Protein AF-A0A6N2KP08-F1 (afdb_monomer_lite)

Structure (mmCIF, N/CA/C/O backbone):
data_AF-A0A6N2KP08-F1
#
_entry.id   AF-A0A6N2KP08-F1
#
loop_
_atom_site.group_PDB
_atom_site.id
_atom_site.type_symbol
_atom_site.label_atom_id
_atom_site.label_alt_id
_atom_site.label_comp_id
_atom_site.label_asym_id
_atom_site.label_entity_id
_atom_site.label_seq_id
_atom_site.pdbx_PDB_ins_code
_atom_site.Cartn_x
_atom_site.Cartn_y
_atom_site.Cartn_z
_atom_site.occupancy
_atom_site.B_iso_or_equiv
_atom_site.auth_seq_id
_atom_site.auth_comp_id
_atom_site.auth_asym_id
_atom_site.auth_atom_id
_atom_site.pdbx_PDB_model_num
ATOM 1 N N . MET A 1 1 ? 32.233 -13.112 35.099 1.00 46.72 1 MET A N 1
ATOM 2 C CA . MET A 1 1 ? 32.328 -11.963 34.179 1.00 46.72 1 MET A CA 1
ATOM 3 C C . MET A 1 1 ? 31.925 -12.467 32.809 1.00 46.72 1 MET A C 1
ATOM 5 O O . MET A 1 1 ? 32.570 -13.382 32.319 1.00 46.72 1 MET A O 1
ATOM 9 N N . LEU A 1 2 ? 30.809 -11.981 32.269 1.00 48.94 2 LEU A N 1
ATOM 10 C CA . LEU A 1 2 ? 30.390 -12.250 30.894 1.00 48.94 2 LEU A CA 1
ATOM 11 C C . LEU A 1 2 ? 30.502 -10.913 30.160 1.00 48.94 2 LEU A C 1
ATOM 13 O O . LEU A 1 2 ? 29.773 -9.977 30.475 1.00 48.94 2 LEU A O 1
ATOM 17 N N . GLU A 1 3 ? 31.487 -10.818 29.274 1.00 49.56 3 GLU A N 1
ATOM 18 C CA . GLU A 1 3 ? 31.747 -9.650 28.432 1.00 49.56 3 GLU A CA 1
ATOM 19 C C . GLU A 1 3 ? 30.668 -9.584 27.342 1.00 49.56 3 GLU A C 1
ATOM 21 O O . GLU A 1 3 ? 30.533 -10.499 26.528 1.00 49.56 3 GLU A O 1
ATOM 26 N N . VAL A 1 4 ? 29.874 -8.513 27.340 1.00 57.50 4 VAL A N 1
ATOM 27 C CA . VAL A 1 4 ? 28.897 -8.228 26.284 1.00 57.50 4 VAL A CA 1
ATOM 28 C C . VAL A 1 4 ? 29.640 -7.566 25.127 1.00 57.50 4 VAL A C 1
ATOM 30 O O . VAL A 1 4 ? 30.028 -6.403 25.212 1.00 57.50 4 VAL A O 1
ATOM 33 N N . MET A 1 5 ? 29.826 -8.294 24.026 1.00 44.66 5 MET A N 1
ATOM 34 C CA . MET A 1 5 ? 30.243 -7.699 22.757 1.00 44.66 5 MET A CA 1
ATOM 35 C C . MET A 1 5 ? 29.053 -6.948 22.147 1.00 44.66 5 MET A C 1
ATOM 37 O O . MET A 1 5 ? 28.180 -7.542 21.521 1.00 44.66 5 MET A O 1
ATOM 41 N N . VAL A 1 6 ? 29.009 -5.629 22.345 1.00 59.53 6 VAL A N 1
ATOM 42 C CA . VAL A 1 6 ? 28.201 -4.724 21.517 1.00 59.53 6 VAL A CA 1
ATOM 43 C C . VAL A 1 6 ? 28.956 -4.514 20.210 1.00 59.53 6 VAL A C 1
ATOM 45 O O . VAL A 1 6 ? 30.059 -3.967 20.194 1.00 59.53 6 VAL A O 1
ATOM 48 N N . THR A 1 7 ? 28.391 -4.981 19.100 1.00 57.75 7 THR A N 1
ATOM 49 C CA . THR A 1 7 ? 28.947 -4.757 17.761 1.00 57.75 7 THR A CA 1
ATOM 50 C C . THR A 1 7 ? 27.821 -4.563 16.748 1.00 57.75 7 THR A C 1
ATOM 52 O O . THR A 1 7 ? 26.885 -5.353 16.703 1.00 57.75 7 THR A O 1
ATOM 55 N N . GLY A 1 8 ? 27.955 -3.520 15.921 1.00 45.47 8 GLY A N 1
ATOM 56 C CA . GLY A 1 8 ? 27.092 -3.193 14.777 1.00 45.47 8 GLY A CA 1
ATOM 57 C C . GLY A 1 8 ? 26.192 -1.991 15.078 1.00 45.47 8 GLY A C 1
ATOM 58 O O . GLY A 1 8 ? 25.341 -2.064 15.948 1.00 45.47 8 GLY A O 1
ATOM 59 N N . GLY A 1 9 ? 26.333 -0.813 14.471 1.00 45.28 9 GLY A N 1
ATOM 60 C CA . GLY A 1 9 ? 26.756 -0.517 13.102 1.00 45.28 9 GLY A CA 1
ATOM 61 C C . GLY A 1 9 ? 25.572 0.124 12.373 1.00 45.28 9 GLY A C 1
ATOM 62 O O . GLY A 1 9 ? 24.970 -0.500 11.511 1.00 45.28 9 GLY A O 1
ATOM 63 N N . GLY A 1 10 ? 25.174 1.332 12.785 1.00 44.78 10 GLY A N 1
ATOM 64 C CA . GLY A 1 10 ? 24.054 2.059 12.187 1.00 44.78 10 GLY A CA 1
ATOM 65 C C . GLY A 1 10 ? 24.508 2.875 10.981 1.00 44.78 10 GLY A C 1
ATOM 66 O O . GLY A 1 10 ? 25.196 3.881 11.128 1.00 44.78 10 GLY A O 1
ATOM 67 N N . SER A 1 11 ? 24.127 2.453 9.780 1.00 57.25 11 SER A N 1
ATOM 68 C CA . SER A 1 11 ? 24.214 3.264 8.564 1.00 57.25 11 SER A CA 1
ATOM 69 C C . SER A 1 11 ? 23.099 2.845 7.615 1.00 57.25 11 SER A C 1
ATOM 71 O O . SER A 1 11 ? 23.262 1.910 6.841 1.00 57.25 11 SER A O 1
ATOM 73 N N . TYR A 1 12 ? 21.962 3.537 7.663 1.00 51.03 12 TYR A N 1
ATOM 74 C CA . TYR A 1 12 ? 20.986 3.502 6.575 1.00 51.03 12 TYR A CA 1
ATOM 75 C C . TYR A 1 12 ? 21.119 4.805 5.783 1.00 51.03 12 TYR A C 1
ATOM 77 O O . TYR A 1 12 ? 20.466 5.812 6.024 1.00 51.03 12 TYR A O 1
ATOM 85 N N . SER A 1 13 ? 22.063 4.801 4.848 1.00 58.38 13 SER A N 1
ATOM 86 C CA . SER A 1 13 ? 22.056 5.729 3.720 1.00 58.38 13 SER A CA 1
ATOM 87 C C . SER A 1 13 ? 21.393 4.992 2.565 1.00 58.38 13 SER A C 1
ATOM 89 O O . SER A 1 13 ? 21.927 3.990 2.101 1.00 58.38 13 SER A O 1
ATOM 91 N N . GLY A 1 14 ? 20.215 5.438 2.133 1.00 47.31 14 GLY A N 1
ATOM 92 C CA . GLY A 1 14 ? 19.448 4.710 1.122 1.00 47.31 14 GLY A CA 1
ATOM 93 C C . GLY A 1 14 ? 18.303 5.504 0.508 1.00 47.31 14 GLY A C 1
ATOM 94 O O . GLY A 1 14 ? 17.224 4.960 0.318 1.00 47.31 14 GLY A O 1
ATOM 95 N N . GLY A 1 15 ? 18.517 6.786 0.202 1.00 47.72 15 GLY A N 1
ATOM 96 C CA . GLY A 1 15 ? 17.627 7.533 -0.688 1.00 47.72 15 GLY A CA 1
ATOM 97 C C . GLY A 1 15 ? 17.740 6.975 -2.107 1.00 47.72 15 GLY A C 1
ATOM 98 O O . GLY A 1 15 ? 18.592 7.413 -2.882 1.00 47.72 15 GLY A O 1
ATOM 99 N N . GLY A 1 16 ? 16.926 5.968 -2.420 1.00 42.38 16 GLY A N 1
ATOM 100 C CA . GLY A 1 16 ? 16.825 5.371 -3.746 1.00 42.38 16 GLY A CA 1
ATOM 101 C C . GLY A 1 16 ? 16.256 6.378 -4.738 1.00 42.38 16 GLY A C 1
ATOM 102 O O . GLY A 1 16 ? 15.055 6.611 -4.790 1.00 42.38 16 GLY A O 1
ATOM 103 N N . LYS A 1 17 ? 17.136 6.991 -5.529 1.00 56.16 17 LYS A N 1
ATOM 104 C CA . LYS A 1 17 ? 16.753 7.717 -6.738 1.00 56.16 17 LYS A CA 1
ATOM 105 C C . LYS A 1 17 ? 16.285 6.683 -7.763 1.00 56.16 17 LYS A C 1
ATOM 107 O O . LYS A 1 17 ? 17.065 5.824 -8.164 1.00 56.16 17 LYS A O 1
ATOM 112 N N . PHE A 1 18 ? 15.029 6.761 -8.184 1.00 50.72 18 PHE A N 1
ATOM 113 C CA . PHE A 1 18 ? 14.522 5.958 -9.291 1.00 50.72 18 PHE A CA 1
ATOM 114 C C . PHE A 1 18 ? 15.107 6.498 -10.601 1.00 50.72 18 PHE A C 1
ATOM 116 O O . PHE A 1 18 ? 14.666 7.526 -11.107 1.00 50.72 18 PHE A O 1
ATOM 123 N N . TYR A 1 19 ? 16.122 5.830 -11.147 1.00 57.09 19 TYR A N 1
ATOM 124 C CA . TYR A 1 19 ? 16.542 6.040 -12.533 1.00 57.09 19 TYR A CA 1
ATOM 125 C C . TYR A 1 19 ? 15.833 4.993 -13.396 1.00 57.09 19 TYR A C 1
ATOM 127 O O . TYR A 1 19 ? 16.216 3.825 -13.410 1.00 57.09 19 TYR A O 1
ATOM 135 N N . GLY A 1 20 ? 14.779 5.409 -14.097 1.00 50.53 20 GLY A N 1
ATOM 136 C CA . GLY A 1 20 ? 14.246 4.670 -15.238 1.00 50.53 20 GLY A CA 1
ATOM 137 C C . GLY A 1 20 ? 15.116 4.957 -16.460 1.00 50.53 20 GLY A C 1
ATOM 138 O O . GLY A 1 20 ? 15.243 6.108 -16.869 1.00 50.53 20 GLY A O 1
ATOM 139 N N . GLY A 1 21 ? 15.767 3.930 -17.004 1.00 50.16 21 GLY A N 1
ATOM 140 C CA . GLY A 1 21 ? 16.595 4.030 -18.204 1.00 50.16 21 GLY A CA 1
ATOM 141 C C . GLY A 1 21 ? 15.878 3.547 -19.469 1.00 50.16 21 GLY A C 1
ATOM 142 O O . GLY A 1 21 ? 15.237 2.501 -19.442 1.00 50.16 21 GLY A O 1
ATOM 143 N N . GLY A 1 22 ? 16.102 4.279 -20.572 1.00 47.44 22 GLY A N 1
ATOM 144 C CA . GLY A 1 22 ? 15.924 3.870 -21.980 1.00 47.44 22 GLY A CA 1
ATOM 145 C C . GLY A 1 22 ? 14.561 4.225 -22.595 1.00 47.44 22 GLY A C 1
ATOM 146 O O . GLY A 1 22 ? 13.536 3.860 -22.046 1.00 47.44 22 GLY A O 1
ATOM 147 N N . GLY A 1 23 ? 14.417 4.898 -23.739 1.00 50.56 23 GLY A N 1
ATOM 148 C CA . GLY A 1 23 ? 15.341 5.469 -24.721 1.00 50.56 23 GLY A CA 1
ATOM 149 C C . GLY A 1 23 ? 14.623 5.565 -26.081 1.00 50.56 23 GLY A C 1
ATOM 150 O O . GLY A 1 23 ? 14.036 4.578 -26.501 1.00 50.56 23 GLY A O 1
ATOM 151 N N . SER A 1 24 ? 14.672 6.716 -26.765 1.00 45.28 24 SER A N 1
ATOM 152 C CA . SER A 1 24 ? 14.569 6.855 -28.236 1.00 45.28 24 SER A CA 1
ATOM 153 C C . SER A 1 24 ? 14.692 8.334 -28.612 1.00 45.28 24 SER A C 1
ATOM 155 O O . SER A 1 24 ? 13.869 9.145 -28.194 1.00 45.28 24 SER A O 1
ATOM 157 N N . GLY A 1 25 ? 15.726 8.685 -29.375 1.00 54.78 25 GLY A N 1
ATOM 158 C CA . GLY A 1 25 ? 15.914 10.041 -29.876 1.00 54.78 25 GLY A CA 1
ATOM 159 C C . GLY A 1 25 ? 14.865 10.428 -30.915 1.00 54.78 25 GLY A C 1
ATOM 160 O O . GLY A 1 25 ? 14.602 9.648 -31.823 1.00 54.78 25 GLY A O 1
ATOM 161 N N . PHE A 1 26 ? 14.354 11.652 -30.791 1.00 46.41 26 PHE A N 1
ATOM 162 C CA . PHE A 1 26 ? 13.953 12.547 -31.878 1.00 46.41 26 PHE A CA 1
ATOM 163 C C . PHE A 1 26 ? 14.251 13.983 -31.420 1.00 46.41 26 PHE A C 1
ATOM 165 O O . PHE A 1 26 ? 14.242 14.258 -30.222 1.00 46.41 26 PHE A O 1
ATOM 172 N N . GLY A 1 27 ? 14.652 14.817 -32.377 1.00 47.09 27 GLY A N 1
ATOM 173 C CA . GLY A 1 27 ? 15.388 16.060 -32.176 1.00 47.09 27 GLY A CA 1
ATOM 174 C C . GLY A 1 27 ? 14.634 17.240 -31.566 1.00 47.09 27 GLY A C 1
ATOM 175 O O . GLY A 1 27 ? 13.487 17.157 -31.137 1.00 47.09 27 GLY A O 1
ATOM 176 N N . ASP A 1 28 ? 15.400 18.321 -31.538 1.00 55.28 28 ASP A N 1
ATOM 177 C CA . ASP A 1 28 ? 15.180 19.660 -31.010 1.00 55.28 28 ASP A CA 1
ATOM 178 C C . ASP A 1 28 ? 13.809 20.283 -31.329 1.00 55.28 28 ASP A C 1
ATOM 180 O O . ASP A 1 28 ? 13.361 20.241 -32.467 1.00 55.28 28 ASP A O 1
ATOM 184 N N . ASP A 1 29 ? 13.177 20.900 -30.323 1.00 48.38 29 ASP A N 1
ATOM 185 C CA . ASP A 1 29 ? 12.753 22.312 -30.323 1.00 48.38 29 ASP A CA 1
ATOM 186 C C . ASP A 1 29 ? 12.137 22.666 -28.954 1.00 48.38 29 ASP A C 1
ATOM 188 O O . ASP A 1 29 ? 11.383 21.900 -28.354 1.00 48.38 29 ASP A O 1
ATOM 192 N N . GLY A 1 30 ? 12.537 23.816 -28.411 1.00 55.09 30 GLY A N 1
ATOM 193 C CA . GLY A 1 30 ? 12.315 24.208 -27.021 1.00 55.09 30 GLY A CA 1
ATOM 194 C C . GLY A 1 30 ? 10.850 24.281 -26.577 1.00 55.09 30 GLY A C 1
ATOM 195 O O . GLY A 1 30 ? 9.980 24.799 -27.270 1.00 55.09 30 GLY A O 1
ATOM 196 N N . GLY A 1 31 ? 10.611 23.853 -25.338 1.00 47.16 31 GLY A N 1
ATOM 197 C CA . GLY A 1 31 ? 9.350 24.059 -24.638 1.00 47.16 31 GLY A CA 1
ATOM 198 C C . GLY A 1 31 ? 9.538 23.886 -23.137 1.00 47.16 31 GLY A C 1
ATOM 199 O O . GLY A 1 31 ? 9.687 22.776 -22.639 1.00 47.16 31 GLY A O 1
ATOM 200 N N . SER A 1 32 ? 9.552 24.996 -22.405 1.00 63.22 32 SER A N 1
ATOM 201 C CA . SER A 1 32 ? 9.495 25.033 -20.946 1.00 63.22 32 SER A CA 1
ATOM 202 C C . SER A 1 32 ? 8.169 24.438 -20.458 1.00 63.22 32 SER A C 1
ATOM 204 O O . SER A 1 32 ? 7.141 25.114 -20.488 1.00 63.22 32 SER A O 1
ATOM 206 N N . GLY A 1 33 ? 8.188 23.184 -20.014 1.00 46.69 33 GLY A N 1
ATOM 207 C CA . GLY A 1 33 ? 7.027 22.499 -19.452 1.00 46.69 33 GLY A CA 1
ATOM 208 C C . GLY A 1 33 ? 7.252 22.114 -17.996 1.00 46.69 33 GLY A C 1
ATOM 209 O O . GLY A 1 33 ? 7.554 20.966 -17.697 1.00 46.69 33 GLY A O 1
ATOM 210 N N . PHE A 1 34 ? 7.070 23.050 -17.065 1.00 52.97 34 PHE A N 1
ATOM 211 C CA . PHE A 1 34 ? 6.791 22.693 -15.671 1.00 52.97 34 PHE A CA 1
ATOM 212 C C . PHE A 1 34 ? 5.367 22.115 -15.614 1.00 52.97 34 PHE A C 1
ATOM 214 O O . PHE A 1 34 ? 4.418 22.827 -15.300 1.00 52.97 34 PHE A O 1
ATOM 221 N N . GLY A 1 35 ? 5.188 20.856 -16.025 1.00 54.53 35 GLY A N 1
ATOM 222 C CA . GLY A 1 35 ? 3.851 20.280 -16.179 1.00 54.53 35 GLY A CA 1
ATOM 223 C C . GLY A 1 35 ? 3.812 18.821 -16.627 1.00 54.53 35 GLY A C 1
ATOM 224 O O . GLY A 1 35 ? 3.046 18.497 -17.526 1.00 54.53 35 GLY A O 1
ATOM 225 N N . GLU A 1 36 ? 4.612 17.933 -16.029 1.00 51.34 36 GLU A N 1
ATOM 226 C CA . GLU A 1 36 ? 4.600 16.493 -16.369 1.00 51.34 36 GLU A CA 1
ATOM 227 C C . GLU A 1 36 ? 4.497 15.549 -15.161 1.00 51.34 36 GLU A C 1
ATOM 229 O O . GLU A 1 36 ? 4.589 14.331 -15.311 1.00 51.34 36 GLU A O 1
ATOM 234 N N . SER A 1 37 ? 4.241 16.069 -13.958 1.00 59.59 37 SER A N 1
ATOM 235 C CA . SER A 1 37 ? 4.166 15.230 -12.756 1.00 59.59 37 SER A CA 1
ATOM 236 C C . SER A 1 37 ? 3.025 14.205 -12.841 1.00 59.59 37 SER A C 1
ATOM 238 O O . SER A 1 37 ? 3.236 13.034 -12.551 1.00 59.59 37 SER A O 1
ATOM 240 N N . ASN A 1 38 ? 1.841 14.589 -13.335 1.00 57.44 38 ASN A N 1
ATOM 241 C CA . ASN A 1 38 ? 0.683 13.681 -13.376 1.00 57.44 38 ASN A CA 1
ATOM 242 C C . ASN A 1 38 ? 0.810 12.550 -14.409 1.00 57.44 38 ASN A C 1
ATOM 244 O O . ASN A 1 38 ? 0.363 11.436 -14.144 1.00 57.44 38 ASN A O 1
ATOM 248 N N . LYS A 1 39 ? 1.456 12.796 -15.557 1.00 61.12 39 LYS A N 1
ATOM 249 C CA . LY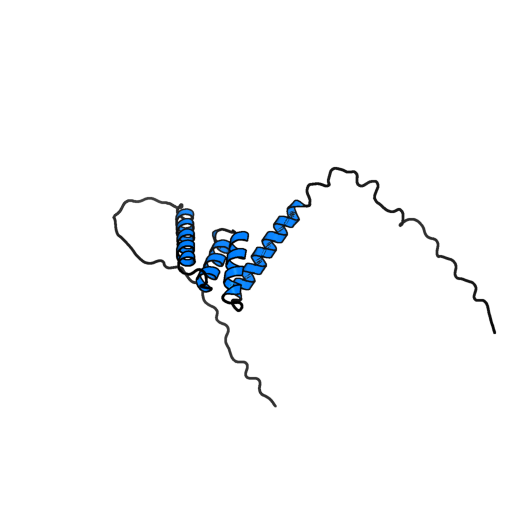S A 1 39 ? 1.597 11.789 -16.623 1.00 61.12 39 LYS A CA 1
ATOM 250 C C . LYS A 1 39 ? 2.547 10.659 -16.212 1.00 61.12 39 LYS A C 1
ATOM 252 O O . LYS A 1 39 ? 2.294 9.495 -16.516 1.00 61.12 39 LYS A O 1
ATOM 257 N N . GLY A 1 40 ? 3.607 10.993 -15.472 1.00 69.06 40 GLY A N 1
ATOM 258 C CA . GLY A 1 40 ? 4.506 10.002 -14.877 1.00 69.06 40 GLY A CA 1
ATOM 259 C C . GLY A 1 40 ? 3.832 9.172 -13.779 1.00 69.06 40 GLY A C 1
ATOM 260 O O . GLY A 1 40 ? 4.020 7.956 -13.728 1.00 69.06 40 GLY A O 1
ATOM 261 N N . ILE A 1 41 ? 3.000 9.801 -12.941 1.00 70.25 41 ILE A N 1
ATOM 262 C CA . ILE A 1 41 ? 2.262 9.132 -11.855 1.00 70.25 41 ILE A CA 1
ATOM 263 C C . ILE A 1 41 ? 1.265 8.114 -12.419 1.00 70.25 41 ILE A C 1
ATOM 265 O O . ILE A 1 41 ? 1.263 6.959 -11.999 1.00 70.25 41 ILE A O 1
ATOM 269 N N . GLU A 1 42 ? 0.457 8.501 -13.406 1.00 73.38 42 GLU A N 1
ATOM 270 C CA . GLU A 1 42 ? -0.523 7.601 -14.024 1.00 73.38 42 GLU A CA 1
ATOM 271 C C . GLU A 1 42 ? 0.156 6.438 -14.764 1.00 73.38 42 GLU A C 1
ATOM 273 O O . GLU A 1 42 ? -0.243 5.282 -14.621 1.00 73.38 42 GLU A O 1
ATOM 278 N N . SER A 1 43 ? 1.267 6.711 -15.457 1.00 80.69 43 SER A N 1
ATOM 279 C CA . SER A 1 43 ? 2.087 5.663 -16.074 1.00 80.69 43 SER A CA 1
ATOM 280 C C . SER A 1 43 ? 2.675 4.684 -15.049 1.00 80.69 43 SER A C 1
ATOM 282 O O . SER A 1 43 ? 2.862 3.508 -15.363 1.00 80.69 43 SER A O 1
ATOM 284 N N . THR A 1 44 ? 2.978 5.151 -13.836 1.00 87.12 44 THR A N 1
ATOM 285 C CA . THR A 1 44 ? 3.542 4.325 -12.758 1.00 87.12 44 THR A CA 1
ATOM 286 C C . THR A 1 44 ? 2.476 3.431 -12.124 1.00 87.12 44 THR A C 1
ATOM 288 O O . THR A 1 44 ? 2.731 2.261 -11.851 1.00 87.12 44 THR A O 1
ATOM 291 N N . ASP A 1 45 ? 1.257 3.939 -11.956 1.00 88.31 45 ASP A N 1
ATOM 292 C CA . ASP A 1 45 ? 0.126 3.161 -11.447 1.00 88.31 45 ASP A CA 1
ATOM 293 C C . ASP A 1 45 ? -0.233 1.985 -12.362 1.00 88.31 45 ASP A C 1
ATOM 295 O O . ASP A 1 45 ? -0.331 0.844 -11.909 1.00 88.31 45 ASP A O 1
ATOM 299 N N . VAL A 1 46 ? -0.330 2.248 -13.669 1.00 90.62 46 VAL A N 1
ATOM 300 C CA . VAL A 1 46 ? -0.600 1.217 -14.682 1.00 90.62 46 VAL A CA 1
ATOM 301 C C . VAL A 1 46 ? 0.523 0.175 -14.725 1.00 90.62 46 VAL A C 1
ATOM 303 O O . VAL A 1 46 ? 0.268 -1.011 -14.940 1.00 90.62 46 VAL A O 1
ATOM 306 N N . TYR A 1 47 ? 1.775 0.592 -14.513 1.00 91.94 47 TYR A N 1
ATOM 307 C CA . TYR A 1 47 ? 2.911 -0.327 -14.425 1.00 91.94 47 TYR A CA 1
ATOM 308 C C . TYR A 1 47 ? 2.773 -1.292 -13.240 1.00 91.94 47 TYR A C 1
ATOM 310 O O . TYR A 1 47 ? 2.905 -2.505 -13.424 1.00 91.94 47 TYR A O 1
ATOM 318 N N . TYR A 1 48 ? 2.466 -0.778 -12.045 1.00 92.25 48 TYR A N 1
ATOM 319 C CA . TYR A 1 48 ? 2.284 -1.619 -10.863 1.00 92.25 48 TYR A CA 1
ATOM 320 C C . TYR A 1 48 ? 1.103 -2.577 -11.017 1.00 92.25 48 TYR A C 1
ATOM 322 O O . TYR A 1 48 ? 1.252 -3.760 -10.717 1.00 92.25 48 TYR A O 1
ATOM 330 N N . GLN A 1 49 ? -0.025 -2.113 -11.557 1.00 92.88 49 GLN A N 1
ATOM 331 C CA . GLN A 1 49 ? -1.196 -2.962 -11.799 1.00 92.88 49 GLN A CA 1
ATOM 332 C C . GLN A 1 49 ? -0.865 -4.147 -12.710 1.00 92.88 49 GLN A C 1
ATOM 334 O O . GLN A 1 49 ? -1.103 -5.288 -12.325 1.00 92.88 49 GLN A O 1
ATOM 339 N N . LYS A 1 50 ? -0.209 -3.914 -13.855 1.00 92.88 50 LYS A N 1
ATOM 340 C CA . LYS A 1 50 ? 0.204 -4.994 -14.772 1.00 92.88 50 LYS A CA 1
ATOM 341 C C . LYS A 1 50 ? 1.149 -6.002 -14.117 1.00 92.88 50 LYS A C 1
ATOM 343 O O . LYS A 1 50 ? 1.049 -7.203 -14.355 1.00 92.88 50 LYS A O 1
ATOM 348 N N . MET A 1 51 ? 2.085 -5.522 -13.298 1.00 92.56 51 MET A N 1
ATOM 349 C CA . MET A 1 51 ? 3.025 -6.394 -12.590 1.00 92.56 51 MET A CA 1
ATOM 350 C C . MET A 1 51 ? 2.330 -7.237 -11.515 1.00 92.56 51 MET A C 1
ATOM 352 O O . MET A 1 51 ? 2.669 -8.408 -11.344 1.00 92.56 51 MET A O 1
ATOM 356 N N . ILE A 1 52 ? 1.346 -6.664 -10.820 1.00 93.44 52 ILE A N 1
ATOM 357 C CA . ILE A 1 52 ? 0.534 -7.364 -9.819 1.00 93.44 52 ILE A CA 1
ATOM 358 C C . ILE A 1 52 ? -0.400 -8.377 -10.491 1.00 93.44 52 ILE A C 1
ATOM 360 O O . ILE A 1 52 ? -0.531 -9.486 -9.989 1.00 93.44 52 ILE A O 1
ATOM 364 N N . GLU A 1 53 ? -0.992 -8.060 -11.643 1.00 91.88 53 GLU A N 1
ATOM 365 C CA . GLU A 1 53 ? -1.782 -9.019 -12.431 1.00 91.88 53 GLU A CA 1
ATOM 366 C C . GLU A 1 53 ? -0.949 -10.234 -12.854 1.00 91.88 53 GLU A C 1
ATOM 368 O O . GLU A 1 53 ? -1.417 -11.370 -12.776 1.00 91.88 53 GLU A O 1
ATOM 373 N N . ALA A 1 54 ? 0.303 -10.009 -13.259 1.00 92.31 54 ALA A N 1
ATOM 374 C CA . ALA A 1 54 ? 1.220 -11.086 -13.613 1.00 92.31 54 ALA A CA 1
ATOM 375 C C . 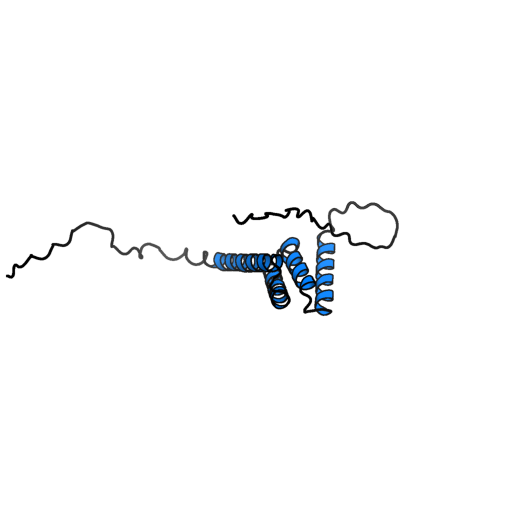ALA A 1 54 ? 1.678 -11.904 -12.392 1.00 92.31 54 ALA A C 1
ATOM 377 O O . ALA A 1 54 ? 1.902 -13.106 -12.516 1.00 92.31 54 ALA A O 1
ATOM 378 N N . ASN A 1 55 ? 1.839 -11.269 -11.225 1.00 90.31 55 ASN A N 1
ATOM 379 C CA . ASN A 1 55 ? 2.340 -11.897 -10.001 1.00 90.31 55 ASN A CA 1
ATOM 380 C C . ASN A 1 55 ? 1.593 -11.389 -8.751 1.00 90.31 55 ASN A C 1
ATOM 382 O O . ASN A 1 55 ? 2.149 -10.601 -7.976 1.00 90.31 55 ASN A O 1
ATOM 386 N N . PRO A 1 56 ? 0.367 -11.878 -8.493 1.00 89.44 56 PRO A N 1
ATOM 387 C CA . PRO A 1 56 ? -0.512 -11.304 -7.470 1.00 89.44 56 PRO A CA 1
ATOM 388 C C . PRO A 1 56 ? -0.040 -11.543 -6.033 1.00 89.44 56 PRO A C 1
ATOM 390 O O . PRO A 1 56 ? -0.472 -10.843 -5.124 1.00 89.44 56 PRO A O 1
ATOM 393 N N . GLY A 1 57 ? 0.839 -12.524 -5.817 1.00 88.94 57 GLY A N 1
ATOM 394 C CA . GLY A 1 57 ? 1.364 -12.888 -4.499 1.00 88.94 57 GLY A CA 1
ATOM 395 C C . GLY A 1 57 ? 2.778 -12.386 -4.214 1.00 88.94 57 GLY A C 1
ATOM 396 O O . GLY A 1 57 ? 3.381 -12.839 -3.248 1.00 88.94 57 GLY A O 1
ATOM 397 N N . ASN A 1 58 ? 3.356 -11.523 -5.058 1.00 91.31 58 ASN A N 1
ATOM 398 C CA . ASN A 1 58 ? 4.719 -11.045 -4.836 1.00 91.31 58 ASN A CA 1
ATOM 399 C C . ASN A 1 58 ? 4.731 -9.937 -3.761 1.00 91.31 58 ASN A C 1
ATOM 401 O O . ASN A 1 58 ? 4.286 -8.822 -4.052 1.00 91.31 58 ASN A O 1
ATOM 405 N N . PRO A 1 59 ? 5.281 -10.191 -2.555 1.00 89.81 59 PRO A N 1
ATOM 406 C CA . PRO A 1 59 ? 5.240 -9.230 -1.455 1.00 89.81 59 PRO A CA 1
ATOM 407 C C . PRO A 1 59 ? 5.960 -7.922 -1.791 1.00 89.81 59 PRO A C 1
ATOM 409 O O . PRO A 1 59 ? 5.502 -6.873 -1.360 1.00 89.81 59 PRO A O 1
ATOM 412 N N . LEU A 1 60 ? 7.028 -7.960 -2.599 1.00 91.44 60 LEU A N 1
ATOM 413 C CA . LEU A 1 60 ? 7.793 -6.768 -2.987 1.00 91.44 60 LEU A CA 1
ATOM 414 C C . LEU A 1 60 ? 7.009 -5.851 -3.930 1.00 91.44 60 LEU A C 1
ATOM 416 O O . LEU A 1 60 ? 7.127 -4.631 -3.852 1.00 91.44 60 LEU A O 1
ATOM 420 N N . LEU A 1 61 ? 6.228 -6.421 -4.853 1.00 93.06 61 LEU A N 1
ATOM 421 C CA . LEU A 1 61 ? 5.396 -5.624 -5.758 1.00 93.06 61 LEU A CA 1
ATOM 422 C C . LEU A 1 61 ? 4.251 -4.960 -4.993 1.00 93.06 61 LEU A C 1
ATOM 424 O O . LEU A 1 61 ? 4.004 -3.770 -5.172 1.00 93.06 61 LEU A O 1
ATOM 428 N N . LEU A 1 62 ? 3.601 -5.723 -4.113 1.00 93.88 62 LEU A N 1
ATOM 429 C CA . LEU A 1 62 ? 2.507 -5.243 -3.275 1.00 93.88 62 LEU A CA 1
ATOM 430 C C . LEU A 1 62 ? 2.982 -4.141 -2.313 1.00 93.88 62 LEU A C 1
ATOM 432 O O . LEU A 1 62 ? 2.349 -3.090 -2.232 1.00 93.88 62 LEU A O 1
ATOM 436 N N . SER A 1 63 ? 4.128 -4.331 -1.647 1.00 92.75 63 SER A N 1
ATOM 437 C CA . SER A 1 63 ? 4.678 -3.351 -0.704 1.00 92.75 63 SER A CA 1
ATOM 438 C C . SER A 1 63 ? 5.151 -2.067 -1.383 1.00 92.75 63 SER A C 1
ATOM 440 O O . SER A 1 63 ? 4.879 -0.970 -0.892 1.00 92.75 63 SER A O 1
ATOM 442 N N . ASN A 1 64 ? 5.799 -2.168 -2.546 1.00 92.81 64 ASN A N 1
ATOM 443 C CA . ASN A 1 64 ? 6.202 -0.991 -3.318 1.00 92.81 64 ASN A CA 1
ATOM 444 C C . ASN A 1 64 ? 5.002 -0.221 -3.875 1.00 92.81 64 ASN A C 1
ATOM 446 O O . ASN A 1 64 ? 5.022 1.011 -3.888 1.00 92.81 64 ASN A O 1
ATOM 450 N N . TYR A 1 65 ? 3.946 -0.919 -4.298 1.00 94.50 65 TYR A N 1
ATOM 451 C CA . TYR A 1 65 ? 2.738 -0.247 -4.760 1.00 94.50 65 TYR A CA 1
ATOM 452 C C . TYR A 1 65 ? 2.007 0.454 -3.611 1.00 94.50 65 TYR A C 1
ATOM 454 O O . TYR A 1 65 ? 1.635 1.614 -3.759 1.00 94.50 65 TYR A O 1
ATOM 462 N N . ALA A 1 66 ? 1.895 -0.176 -2.438 1.00 93.12 66 ALA A N 1
ATOM 463 C CA . ALA A 1 66 ? 1.331 0.465 -1.249 1.00 93.12 66 ALA A CA 1
ATOM 464 C C . ALA A 1 66 ? 2.105 1.736 -0.842 1.00 93.12 66 ALA A C 1
ATOM 466 O O . ALA A 1 66 ? 1.500 2.770 -0.556 1.00 93.12 66 ALA A O 1
ATOM 467 N N . LYS A 1 67 ? 3.446 1.699 -0.899 1.00 92.56 67 LYS A N 1
ATOM 468 C CA . LYS A 1 67 ? 4.308 2.880 -0.698 1.00 92.56 67 LYS A CA 1
ATOM 469 C C . LYS A 1 67 ? 3.996 3.991 -1.701 1.00 92.56 67 LYS A C 1
ATOM 471 O O . LYS A 1 67 ? 3.785 5.132 -1.301 1.00 92.56 67 LYS A O 1
ATOM 476 N N . PHE A 1 68 ? 3.917 3.655 -2.988 1.00 92.69 68 PHE A N 1
ATOM 477 C CA . PHE A 1 68 ? 3.572 4.609 -4.043 1.00 92.69 68 PHE A CA 1
ATOM 478 C C . PHE A 1 68 ? 2.187 5.237 -3.826 1.00 92.69 68 PHE A C 1
ATOM 480 O O . PHE A 1 68 ? 2.035 6.451 -3.943 1.00 92.69 68 PHE A O 1
ATOM 487 N N . LEU A 1 69 ? 1.186 4.435 -3.466 1.00 92.56 69 LEU A N 1
ATOM 488 C CA . LEU A 1 69 ? -0.172 4.913 -3.210 1.00 92.56 69 LEU A CA 1
ATOM 489 C C . LEU A 1 69 ? -0.220 5.900 -2.043 1.00 92.56 69 LEU A C 1
ATOM 491 O O . LEU A 1 69 ? -0.806 6.971 -2.183 1.00 92.56 69 LEU A O 1
ATOM 495 N N . LYS A 1 70 ? 0.471 5.592 -0.941 1.00 90.19 70 LYS A N 1
ATOM 496 C CA . LYS A 1 70 ? 0.585 6.479 0.221 1.00 90.19 70 LYS A CA 1
ATOM 497 C C . LYS A 1 70 ? 1.336 7.774 -0.109 1.00 90.19 70 LYS A C 1
ATOM 499 O O . LYS A 1 70 ? 0.864 8.855 0.219 1.00 90.19 70 LYS A O 1
ATOM 504 N N . GLU A 1 71 ? 2.523 7.682 -0.705 1.00 88.56 71 GLU A N 1
ATOM 505 C CA . GLU A 1 71 ? 3.430 8.834 -0.836 1.00 88.56 71 GLU A CA 1
ATOM 506 C C . GLU A 1 71 ? 3.118 9.724 -2.036 1.00 88.56 71 GLU A C 1
ATOM 508 O O . GLU A 1 71 ? 3.338 10.932 -1.980 1.00 88.56 71 GLU A O 1
ATOM 513 N N . VAL A 1 72 ? 2.623 9.135 -3.125 1.00 89.25 72 VAL A N 1
ATOM 514 C CA . VAL A 1 72 ? 2.421 9.843 -4.393 1.00 89.25 72 VAL A CA 1
ATOM 515 C C . VAL A 1 72 ? 0.953 10.161 -4.630 1.00 89.25 72 VAL A C 1
ATOM 517 O O . VAL A 1 72 ? 0.641 11.254 -5.098 1.00 89.25 72 VAL A O 1
ATOM 520 N N . ARG A 1 73 ? 0.045 9.225 -4.322 1.00 86.44 73 ARG A N 1
ATOM 521 C CA . ARG A 1 73 ? -1.398 9.423 -4.545 1.00 86.44 73 ARG A CA 1
ATOM 522 C C . ARG A 1 73 ? -2.159 9.871 -3.299 1.00 86.44 73 ARG A C 1
ATOM 524 O O . ARG A 1 73 ? -3.290 10.314 -3.453 1.00 86.44 73 ARG A O 1
ATOM 531 N N . ALA A 1 74 ? -1.555 9.758 -2.111 1.00 88.88 74 ALA A N 1
ATOM 532 C CA . ALA A 1 74 ? -2.226 9.924 -0.819 1.00 88.88 74 ALA A CA 1
ATOM 533 C C . ALA A 1 74 ? -3.516 9.080 -0.693 1.00 88.88 74 ALA A C 1
ATOM 535 O O . ALA A 1 74 ? -4.456 9.458 -0.002 1.00 88.88 74 ALA A O 1
ATOM 536 N N . ASP A 1 75 ? -3.557 7.930 -1.373 1.00 91.81 75 ASP A N 1
ATOM 537 C CA . ASP A 1 75 ? -4.688 7.001 -1.362 1.00 91.81 75 ASP A CA 1
ATOM 538 C C . ASP A 1 75 ? -4.451 5.952 -0.270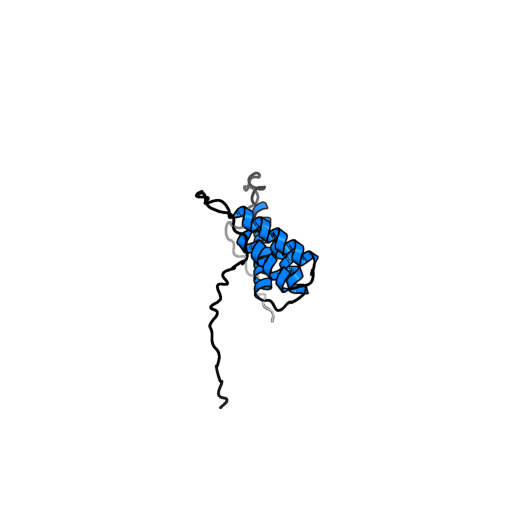 1.00 91.81 75 ASP A C 1
ATOM 540 O O . ASP A 1 75 ? -3.865 4.890 -0.506 1.00 91.81 75 ASP A O 1
ATOM 544 N N . PHE A 1 76 ? -4.839 6.305 0.957 1.00 90.25 76 PHE A N 1
ATOM 545 C CA . PHE A 1 76 ? -4.631 5.466 2.137 1.00 90.25 76 PHE A CA 1
ATOM 546 C C . PHE A 1 76 ? -5.491 4.201 2.111 1.00 90.25 76 PHE A C 1
ATOM 548 O O . PHE A 1 76 ? -5.001 3.142 2.491 1.00 90.25 76 PHE A O 1
ATOM 555 N N . VAL A 1 77 ? -6.710 4.277 1.573 1.00 92.75 77 VAL A N 1
ATOM 556 C CA . VAL A 1 77 ? -7.629 3.132 1.467 1.00 92.75 77 VAL A CA 1
ATOM 557 C C . VAL A 1 77 ? -7.024 2.050 0.578 1.00 92.75 77 VAL A C 1
ATOM 559 O O . VAL A 1 77 ? -6.912 0.885 0.964 1.00 92.75 77 VAL A O 1
ATOM 562 N N . LYS A 1 78 ? -6.552 2.431 -0.614 1.00 92.12 78 LYS A N 1
ATOM 563 C CA . LYS A 1 78 ? -5.917 1.468 -1.513 1.00 92.12 78 LYS A CA 1
ATOM 564 C C . LYS A 1 78 ? -4.569 0.999 -0.958 1.00 92.12 78 LYS A C 1
ATOM 566 O O . LYS A 1 78 ? -4.227 -0.174 -1.096 1.00 92.12 78 LYS A O 1
ATOM 571 N N . ALA A 1 79 ? -3.799 1.879 -0.312 1.00 92.56 79 ALA A N 1
ATOM 572 C CA . ALA A 1 79 ? -2.543 1.488 0.328 1.00 92.56 79 ALA A CA 1
ATOM 573 C C . ALA A 1 79 ? -2.752 0.423 1.420 1.00 92.56 79 ALA A C 1
ATOM 575 O O . ALA A 1 79 ? -1.982 -0.536 1.465 1.00 92.56 79 ALA A O 1
ATOM 576 N N . GLU A 1 80 ? -3.795 0.543 2.247 1.00 93.25 80 GLU A N 1
ATOM 577 C CA . GLU A 1 80 ? -4.151 -0.454 3.262 1.00 93.25 80 GLU A CA 1
ATOM 578 C C . GLU A 1 80 ? -4.429 -1.825 2.632 1.00 93.25 80 GLU A C 1
ATOM 580 O O . GLU A 1 80 ? -3.864 -2.830 3.070 1.00 93.25 80 GLU A O 1
ATOM 585 N N . GLU A 1 81 ? -5.219 -1.870 1.556 1.00 94.38 81 GLU A N 1
ATOM 586 C CA . GLU A 1 81 ? -5.546 -3.111 0.849 1.00 94.38 81 GLU A CA 1
ATOM 587 C C . GLU A 1 81 ? -4.281 -3.841 0.363 1.00 94.38 81 GLU A C 1
ATOM 589 O O . GLU A 1 81 ? -4.096 -5.042 0.601 1.00 94.38 81 GLU A O 1
ATOM 594 N N . TYR A 1 82 ? -3.376 -3.115 -0.302 1.00 94.62 82 TYR A N 1
ATOM 595 C CA . TYR A 1 82 ? -2.130 -3.693 -0.809 1.00 94.62 82 TYR A CA 1
ATOM 596 C C . TYR A 1 82 ? -1.145 -4.038 0.310 1.00 94.62 82 TYR A C 1
ATOM 598 O O . TYR A 1 82 ? -0.446 -5.049 0.200 1.00 94.62 82 TYR A O 1
ATOM 606 N N . CYS A 1 83 ? -1.136 -3.281 1.409 1.00 92.62 83 CYS A N 1
ATOM 607 C CA . CYS A 1 83 ? -0.397 -3.651 2.610 1.00 92.62 83 CYS A CA 1
ATOM 608 C C . CYS A 1 83 ? -0.918 -4.954 3.220 1.00 92.62 83 CYS A C 1
ATOM 610 O O . CYS A 1 83 ? -0.116 -5.833 3.522 1.00 92.62 83 CYS A O 1
ATOM 612 N N . GLY A 1 84 ? -2.236 -5.132 3.342 1.00 93.62 84 GLY A N 1
ATOM 613 C CA . GLY A 1 84 ? -2.833 -6.368 3.853 1.00 93.62 84 GLY A CA 1
ATOM 614 C C . GLY A 1 84 ? -2.417 -7.585 3.024 1.00 93.62 84 GLY A C 1
ATOM 615 O O . GLY A 1 84 ? -1.969 -8.597 3.566 1.00 93.62 84 GLY A O 1
ATOM 616 N N . ARG A 1 85 ? -2.454 -7.463 1.692 1.00 94.38 85 ARG A N 1
ATOM 617 C CA . ARG A 1 85 ? -1.965 -8.512 0.779 1.00 94.38 85 ARG A CA 1
ATOM 618 C C . ARG A 1 85 ? -0.465 -8.780 0.952 1.00 94.38 85 ARG A C 1
ATOM 620 O O . ARG A 1 85 ? -0.051 -9.938 0.959 1.00 94.38 85 ARG A O 1
ATOM 627 N N . ALA A 1 86 ? 0.349 -7.734 1.104 1.00 93.25 86 ALA A N 1
ATOM 628 C CA . ALA A 1 86 ? 1.788 -7.867 1.323 1.00 93.25 86 ALA A CA 1
ATOM 629 C C . ALA A 1 86 ? 2.114 -8.537 2.670 1.00 93.25 86 ALA A C 1
ATOM 631 O O . ALA A 1 86 ? 2.982 -9.404 2.699 1.00 93.25 86 ALA A O 1
ATOM 632 N N . ILE A 1 87 ? 1.390 -8.213 3.748 1.00 94.06 87 ILE A N 1
ATOM 633 C CA . ILE A 1 87 ? 1.542 -8.827 5.081 1.00 94.06 87 ILE A CA 1
ATOM 634 C C . ILE A 1 87 ? 1.205 -10.319 5.032 1.00 94.06 87 ILE A C 1
ATOM 636 O O . ILE A 1 87 ? 1.928 -11.131 5.607 1.00 94.06 87 ILE A O 1
ATOM 640 N N . LEU A 1 88 ? 0.143 -10.698 4.310 1.00 93.75 88 LEU A N 1
ATOM 641 C CA . LEU A 1 88 ? -0.220 -12.106 4.118 1.00 93.75 88 LEU A CA 1
ATOM 642 C C . LEU A 1 88 ? 0.877 -12.897 3.391 1.00 93.75 88 LEU A C 1
ATOM 644 O O . LEU A 1 88 ? 1.081 -14.074 3.685 1.00 93.75 88 LEU A O 1
ATOM 648 N N . ALA A 1 89 ? 1.586 -12.261 2.457 1.00 90.75 89 ALA A N 1
ATOM 649 C CA . ALA A 1 89 ? 2.692 -12.877 1.729 1.00 90.75 89 ALA A CA 1
ATOM 650 C C . ALA A 1 89 ? 4.021 -12.846 2.511 1.00 90.75 89 ALA A C 1
ATOM 652 O O . ALA A 1 89 ? 4.812 -13.785 2.421 1.00 90.75 89 ALA A O 1
ATOM 653 N N . ASN A 1 90 ? 4.281 -11.780 3.271 1.00 90.12 90 ASN A N 1
ATOM 654 C CA . ASN A 1 90 ? 5.462 -11.614 4.109 1.00 90.12 90 ASN A CA 1
ATOM 655 C C . ASN A 1 90 ? 5.155 -10.745 5.349 1.00 90.12 90 ASN A C 1
ATOM 657 O O . ASN A 1 90 ? 5.208 -9.516 5.272 1.00 90.12 90 ASN A O 1
ATOM 661 N N . PRO A 1 91 ? 4.917 -11.356 6.520 1.00 88.62 91 PRO A N 1
ATOM 662 C CA . PRO A 1 91 ? 4.515 -10.625 7.721 1.00 88.62 91 PRO A CA 1
ATOM 663 C C . PRO A 1 91 ? 5.664 -9.884 8.424 1.00 88.62 91 PRO A C 1
ATOM 665 O O . PRO A 1 91 ? 5.409 -9.112 9.341 1.00 88.62 91 PRO A O 1
ATOM 668 N N . ASN A 1 92 ? 6.923 -10.112 8.034 1.00 89.81 92 ASN A N 1
ATOM 669 C CA . ASN A 1 92 ? 8.094 -9.500 8.681 1.00 89.81 92 ASN A CA 1
ATOM 670 C C . ASN A 1 92 ? 8.533 -8.173 8.039 1.00 89.81 92 ASN A C 1
ATOM 672 O O . ASN A 1 92 ? 9.562 -7.617 8.426 1.00 89.81 92 ASN A O 1
ATOM 676 N N . ASP A 1 93 ? 7.798 -7.669 7.048 1.00 89.69 93 ASP A N 1
ATOM 677 C CA . ASP A 1 93 ? 8.113 -6.391 6.415 1.00 89.69 93 ASP A CA 1
ATOM 678 C C . ASP A 1 93 ? 7.629 -5.222 7.293 1.00 89.69 93 ASP A C 1
ATOM 680 O O . ASP A 1 93 ? 6.455 -4.842 7.293 1.00 89.69 93 ASP A O 1
ATOM 684 N N . ALA A 1 94 ? 8.555 -4.666 8.078 1.00 89.50 94 ALA A N 1
ATOM 685 C CA . ALA A 1 94 ? 8.280 -3.575 9.010 1.00 89.50 94 ALA A CA 1
ATOM 686 C C . ALA A 1 94 ? 7.771 -2.302 8.313 1.00 89.50 94 ALA A C 1
ATOM 688 O O . ALA A 1 94 ? 6.957 -1.578 8.891 1.00 89.50 94 ALA A O 1
ATOM 689 N N . ASP A 1 95 ? 8.205 -2.041 7.075 1.00 89.94 95 ASP A N 1
ATOM 690 C CA . ASP A 1 95 ? 7.740 -0.873 6.329 1.00 89.94 95 ASP A CA 1
ATOM 691 C C . ASP A 1 95 ? 6.257 -1.020 5.983 1.00 89.94 95 ASP A C 1
ATOM 693 O O . ASP A 1 95 ? 5.480 -0.082 6.149 1.00 89.94 95 ASP A O 1
ATOM 697 N N . VAL A 1 96 ? 5.853 -2.210 5.533 1.00 92.50 96 VAL A N 1
ATOM 698 C CA . VAL A 1 96 ? 4.456 -2.508 5.188 1.00 92.50 96 VAL A CA 1
ATOM 699 C C . VAL A 1 96 ? 3.561 -2.424 6.416 1.00 92.50 96 VAL A C 1
ATOM 701 O O . VAL A 1 96 ? 2.494 -1.820 6.348 1.00 92.50 96 VAL A O 1
ATOM 704 N N . LEU A 1 97 ? 4.004 -2.974 7.550 1.00 93.25 97 LEU A N 1
ATOM 705 C CA . LEU A 1 97 ? 3.269 -2.883 8.813 1.00 93.25 97 LEU A CA 1
ATOM 706 C C . LEU A 1 97 ? 3.071 -1.426 9.249 1.00 93.25 97 LEU A C 1
ATOM 708 O O . LEU A 1 97 ? 1.976 -1.046 9.657 1.00 93.25 97 LEU A O 1
ATOM 712 N N . SER A 1 98 ? 4.110 -0.598 9.120 1.00 93.00 98 SER A N 1
ATOM 713 C CA . SER A 1 98 ? 4.034 0.833 9.430 1.00 93.00 98 SER A CA 1
ATOM 714 C C . SER A 1 98 ? 3.026 1.560 8.534 1.00 93.00 98 SER A C 1
ATOM 716 O O . SER A 1 98 ? 2.188 2.319 9.023 1.00 93.00 98 SER A O 1
ATOM 718 N N . ILE A 1 99 ? 3.054 1.289 7.224 1.00 92.94 99 ILE A N 1
ATOM 719 C CA . ILE A 1 99 ? 2.119 1.891 6.262 1.00 92.94 99 ILE A CA 1
ATOM 720 C C . ILE A 1 99 ? 0.689 1.429 6.527 1.00 92.94 99 ILE A C 1
ATOM 722 O O . ILE A 1 99 ? -0.213 2.256 6.475 1.00 92.94 99 ILE A O 1
ATOM 726 N N . TYR A 1 100 ? 0.488 0.147 6.840 1.00 93.44 100 TYR A N 1
ATOM 727 C CA . TYR A 1 100 ? -0.821 -0.397 7.196 1.00 93.44 100 TYR A CA 1
ATOM 728 C C . TYR A 1 100 ? -1.415 0.347 8.394 1.00 93.44 100 TYR A C 1
ATOM 730 O O . TYR A 1 100 ? -2.487 0.925 8.283 1.00 93.44 100 TYR A O 1
ATOM 738 N N . VAL A 1 101 ? -0.674 0.436 9.505 1.00 94.50 101 VAL A N 1
ATOM 739 C CA . VAL A 1 101 ? -1.137 1.138 10.714 1.00 94.50 101 VAL A CA 1
ATOM 740 C C . VAL A 1 101 ? -1.415 2.618 10.436 1.00 94.50 101 VAL A C 1
ATOM 742 O O . VAL A 1 101 ? -2.428 3.142 10.894 1.00 94.50 101 VAL A O 1
ATOM 745 N N . MET A 1 102 ? -0.549 3.297 9.674 1.00 91.94 102 MET A N 1
ATOM 746 C CA . MET A 1 102 ? -0.788 4.688 9.271 1.00 91.94 102 MET A CA 1
ATOM 747 C C . MET A 1 102 ? -2.060 4.843 8.435 1.00 91.94 102 MET A C 1
ATOM 749 O O . MET A 1 102 ? -2.805 5.792 8.658 1.00 91.94 102 MET A O 1
ATOM 753 N N . ALA A 1 103 ? -2.286 3.952 7.469 1.00 90.69 103 ALA A N 1
ATOM 754 C CA . ALA A 1 103 ? -3.437 4.009 6.580 1.00 90.69 103 ALA A CA 1
ATOM 755 C C . ALA A 1 103 ? -4.744 3.746 7.337 1.00 90.69 103 ALA A C 1
ATOM 757 O O . ALA A 1 103 ? -5.659 4.561 7.242 1.00 90.69 103 ALA A O 1
ATOM 758 N N . SER A 1 104 ? -4.794 2.699 8.168 1.00 91.62 104 SER A N 1
ATOM 759 C CA . SER A 1 104 ? -5.965 2.406 9.001 1.00 91.62 104 SER A CA 1
ATOM 760 C C . SER A 1 104 ? -6.260 3.544 9.987 1.00 91.62 104 SER A C 1
ATOM 762 O O . SER A 1 104 ? -7.416 3.896 10.199 1.00 91.62 104 SER A O 1
ATOM 764 N N . TYR A 1 105 ? -5.226 4.154 10.584 1.00 90.25 105 TYR A N 1
ATOM 765 C CA . TYR A 1 105 ? -5.410 5.288 11.495 1.00 90.25 105 TYR A CA 1
ATOM 766 C C . TYR A 1 105 ? -5.903 6.542 10.768 1.00 90.25 105 TYR A C 1
ATOM 768 O O . TYR A 1 105 ? -6.779 7.233 11.278 1.00 90.25 105 TYR A O 1
ATOM 776 N N . ALA A 1 106 ? -5.367 6.827 9.576 1.00 88.25 106 ALA A N 1
ATOM 777 C CA . ALA A 1 106 ? -5.861 7.919 8.747 1.00 88.25 106 ALA A CA 1
ATOM 778 C C . ALA A 1 106 ? -7.349 7.724 8.445 1.00 88.25 106 ALA A C 1
ATOM 780 O O . ALA A 1 106 ? -8.126 8.637 8.673 1.00 88.25 106 ALA A O 1
ATOM 781 N N . GLN A 1 107 ? -7.758 6.524 8.035 1.00 85.62 107 GLN A N 1
ATOM 782 C CA . GLN A 1 107 ? -9.159 6.234 7.747 1.00 85.62 107 GLN A CA 1
ATOM 783 C C . GLN A 1 107 ? -10.059 6.379 8.984 1.00 85.62 107 GLN A C 1
ATOM 785 O O . GLN A 1 107 ? -11.078 7.053 8.917 1.00 85.62 107 GLN A O 1
ATOM 790 N N . PHE A 1 108 ? -9.631 5.855 10.137 1.00 88.56 108 PHE A N 1
ATOM 791 C CA . PHE A 1 108 ? -10.356 6.017 11.400 1.00 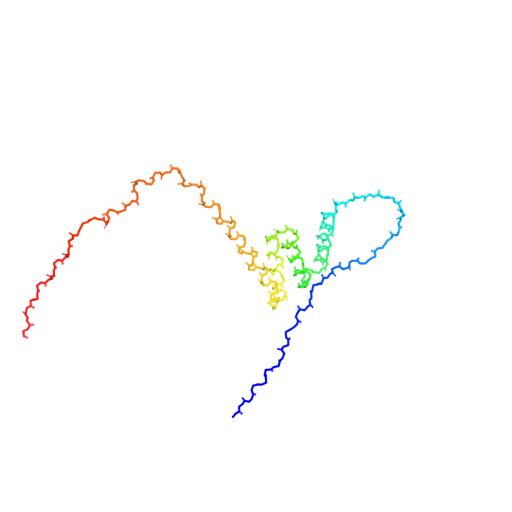88.56 108 PHE A CA 1
ATOM 792 C C . PHE A 1 108 ? -10.575 7.488 11.788 1.00 88.56 108 PHE A C 1
ATOM 794 O O . PHE A 1 108 ? -11.642 7.841 12.280 1.00 88.56 108 PHE A O 1
ATOM 801 N N . LEU A 1 109 ? -9.574 8.353 11.584 1.00 87.12 109 LEU A N 1
ATOM 802 C CA . LEU A 1 109 ? -9.719 9.784 11.863 1.00 87.12 109 LEU A CA 1
ATOM 803 C C . LEU A 1 109 ? -10.726 10.463 10.932 1.00 87.12 109 LEU A C 1
ATOM 805 O O . LEU A 1 109 ? -11.451 11.341 11.381 1.00 87.12 109 LEU A O 1
ATOM 809 N N . TRP A 1 110 ? -10.769 10.061 9.661 1.00 83.69 110 TRP A N 1
ATOM 810 C CA . TRP A 1 110 ? -11.708 10.626 8.690 1.00 83.69 110 TRP A CA 1
ATOM 811 C C . TRP A 1 110 ? -13.142 10.226 9.032 1.00 83.69 110 TRP A C 1
ATOM 813 O O . TRP A 1 110 ? -14.028 11.072 9.003 1.00 83.69 110 TRP A O 1
ATOM 823 N N . ASP A 1 111 ? -13.348 8.972 9.438 1.00 81.31 111 ASP A N 1
ATOM 824 C CA . ASP A 1 111 ? -14.653 8.486 9.891 1.00 81.31 111 ASP A CA 1
ATOM 825 C C . ASP A 1 111 ? -15.121 9.215 11.171 1.00 81.31 111 ASP A C 1
ATOM 827 O O . ASP A 1 111 ? -16.310 9.461 11.349 1.00 81.31 111 ASP A O 1
ATOM 831 N N . ALA A 1 112 ? -14.194 9.591 12.062 1.00 78.25 112 ALA A N 1
ATOM 832 C CA . ALA A 1 112 ? -14.506 10.282 13.316 1.00 78.25 112 ALA A CA 1
ATOM 833 C C . ALA A 1 112 ? -14.858 11.775 13.145 1.00 78.25 112 ALA A C 1
ATOM 835 O O . ALA A 1 112 ? -15.545 12.337 13.997 1.00 78.25 112 ALA A O 1
ATOM 836 N N . GLU A 1 113 ? -14.397 12.431 12.076 1.00 64.00 113 GLU A N 1
ATOM 837 C CA . GLU A 1 113 ? -14.702 13.845 11.801 1.00 64.00 113 GLU A CA 1
ATOM 838 C C . GLU A 1 113 ? -16.142 14.061 11.290 1.00 64.00 113 GLU A C 1
ATOM 840 O O . GLU A 1 113 ? -16.648 15.179 11.368 1.00 64.00 113 GLU A O 1
ATOM 845 N N . GLU A 1 114 ? -16.843 13.012 10.842 1.00 57.72 114 GLU A N 1
ATOM 846 C CA . GLU A 1 114 ? -18.243 13.106 10.394 1.00 57.72 114 GLU A CA 1
ATOM 847 C C . GLU A 1 114 ? -19.277 13.088 11.544 1.00 57.72 114 GLU A C 1
ATOM 849 O O . GLU A 1 114 ? -20.455 13.352 11.310 1.00 57.72 114 GLU A O 1
ATOM 854 N N . GLU A 1 115 ? -18.877 12.841 12.799 1.00 54.28 115 GLU A N 1
ATOM 855 C CA . GLU A 1 115 ? -19.811 12.753 13.941 1.00 54.28 115 GLU A CA 1
ATOM 856 C C . GLU A 1 115 ? -20.054 14.090 14.691 1.00 54.28 115 GLU A C 1
ATOM 858 O O . GLU A 1 115 ? -20.855 14.134 15.628 1.00 54.28 115 GLU A O 1
ATOM 863 N N . GLU A 1 116 ? -19.433 15.203 14.278 1.00 53.47 116 GLU A N 1
ATOM 864 C CA . GLU A 1 116 ? -19.490 16.502 14.990 1.00 53.47 116 GLU A CA 1
ATOM 865 C C . GLU A 1 116 ? -20.366 17.592 14.316 1.00 53.47 116 GLU A C 1
ATOM 867 O O . GLU A 1 116 ? -20.390 18.726 14.796 1.00 53.47 116 GLU A O 1
ATOM 872 N N . GLU A 1 117 ? -21.134 17.303 13.251 1.00 52.66 117 GLU A N 1
ATOM 873 C CA . GLU A 1 117 ? -22.003 18.321 12.603 1.00 52.66 117 GLU A CA 1
ATOM 874 C C . GLU A 1 117 ? -23.523 18.197 12.857 1.00 52.66 117 GLU A C 1
ATOM 876 O O . GLU A 1 117 ? -24.254 19.150 12.584 1.00 52.66 117 GLU A O 1
ATOM 881 N N . ASP A 1 118 ? -24.020 17.136 13.503 1.00 49.50 118 ASP A N 1
ATOM 882 C CA . ASP A 1 118 ? -25.477 16.911 13.639 1.00 49.50 118 ASP A CA 1
ATOM 883 C C . ASP A 1 118 ? -26.105 17.242 15.014 1.00 49.50 118 ASP A C 1
ATOM 885 O O . ASP A 1 118 ? -27.277 16.940 15.245 1.00 49.50 118 ASP A O 1
ATOM 889 N N . GLN A 1 119 ? -25.402 17.904 15.948 1.00 51.03 119 GLN A N 1
ATOM 890 C CA . GLN A 1 119 ? -25.961 18.188 17.293 1.00 51.03 119 GLN A CA 1
ATOM 891 C C . GLN A 1 119 ? -25.966 19.656 17.757 1.00 51.03 119 GLN A C 1
ATOM 893 O O . GLN A 1 119 ? -26.227 19.924 18.929 1.00 51.03 119 GLN A O 1
ATOM 898 N N . ASN A 1 120 ? -25.806 20.645 16.871 1.00 47.19 120 ASN A N 1
ATOM 899 C CA . ASN A 1 120 ? -25.955 22.062 17.266 1.00 47.19 120 ASN A CA 1
ATOM 900 C C . ASN A 1 120 ? -27.402 22.611 17.162 1.00 47.19 120 ASN A C 1
ATOM 902 O O . ASN A 1 120 ? -27.613 23.819 17.046 1.00 47.19 120 ASN A O 1
ATOM 906 N N . GLY A 1 121 ? -28.415 21.738 17.183 1.00 50.91 121 GLY A N 1
ATOM 907 C CA . GLY A 1 121 ? -29.825 22.112 17.010 1.00 50.91 121 GLY A CA 1
ATOM 908 C C . GLY A 1 121 ? -30.722 22.001 18.245 1.00 50.91 121 GLY A C 1
ATOM 909 O O . GLY A 1 121 ? -31.777 22.632 18.261 1.00 50.91 121 GLY A O 1
ATOM 910 N N . GLU A 1 122 ? -30.343 21.256 19.289 1.00 51.34 122 GLU A N 1
ATOM 911 C CA . GLU A 1 122 ? -31.243 21.000 20.424 1.00 51.34 122 GLU A CA 1
ATOM 912 C C . GLU A 1 122 ? -30.598 21.343 21.775 1.00 51.34 122 GLU A C 1
ATOM 914 O O . GLU A 1 122 ? -30.014 20.527 22.474 1.00 51.34 122 GLU A O 1
ATOM 919 N N . ASN A 1 123 ? -30.729 22.623 22.127 1.00 55.91 123 ASN A N 1
ATOM 920 C CA . ASN A 1 123 ? -31.064 23.109 23.468 1.00 55.91 123 ASN A CA 1
ATOM 921 C C . ASN A 1 123 ? -30.424 22.367 24.668 1.00 55.91 123 ASN A C 1
ATOM 923 O O . ASN A 1 123 ? -31.089 21.679 25.442 1.00 55.91 123 ASN A O 1
ATOM 927 N N . MET A 1 124 ? -29.132 22.609 24.897 1.00 47.34 124 MET A N 1
ATOM 928 C CA . MET A 1 124 ? -28.408 22.211 26.112 1.00 47.34 124 MET A CA 1
ATOM 929 C C . MET A 1 124 ? -28.786 23.104 27.316 1.00 47.34 124 MET A C 1
ATOM 931 O O . MET A 1 124 ? -27.942 23.774 27.907 1.00 47.34 124 MET A O 1
ATOM 935 N N . SER A 1 125 ? -30.072 23.155 27.678 1.00 52.66 125 SER A N 1
ATOM 936 C CA . SER A 1 125 ? -30.538 23.752 28.942 1.00 52.66 125 SER A CA 1
ATOM 937 C C . SER A 1 125 ? -31.286 22.777 29.862 1.00 52.66 125 SER A C 1
ATOM 939 O O . SER A 1 125 ? -31.567 23.137 31.003 1.00 52.66 125 SER A O 1
ATOM 941 N N . GLU A 1 126 ? -31.513 21.520 29.448 1.00 53.88 126 GLU A N 1
ATOM 942 C CA . GLU A 1 126 ? -32.247 20.530 30.264 1.00 53.88 126 GLU A CA 1
ATOM 943 C C . GLU A 1 126 ? -31.437 19.316 30.764 1.00 53.88 126 GLU A C 1
ATOM 945 O O . GLU A 1 126 ? -31.966 18.524 31.539 1.00 53.88 126 GLU A O 1
ATOM 950 N N . LEU A 1 127 ? -30.148 19.165 30.429 1.00 51.75 127 LEU A N 1
ATOM 951 C CA . LEU A 1 127 ? -29.350 17.993 30.848 1.00 51.75 127 LEU A CA 1
ATOM 952 C C . LEU A 1 127 ? -28.173 18.318 31.780 1.00 51.75 127 LEU A C 1
ATOM 954 O O . LEU A 1 127 ? -27.077 17.785 31.627 1.00 51.75 127 LEU A O 1
ATOM 958 N N . LEU A 1 128 ? -28.407 19.138 32.809 1.00 46.00 128 LEU A N 1
ATOM 959 C CA . LEU A 1 128 ? -27.577 19.089 34.017 1.00 46.00 128 LEU A CA 1
ATOM 960 C C . LEU A 1 128 ? -28.361 18.420 35.152 1.00 46.00 128 LEU A C 1
ATOM 962 O O . LEU A 1 128 ? -29.347 18.989 35.626 1.00 46.00 128 LEU A O 1
ATOM 966 N N . PRO A 1 129 ? -27.934 17.245 35.652 1.00 45.19 129 PRO A N 1
ATOM 967 C CA . PRO A 1 129 ? -28.503 16.713 36.878 1.00 45.19 129 PRO A CA 1
ATOM 968 C C . PRO A 1 129 ? -28.135 17.639 38.050 1.00 45.19 129 PRO A C 1
ATOM 970 O O . PRO A 1 129 ? -26.978 18.024 38.228 1.00 45.19 129 PRO A O 1
ATOM 973 N N . SER A 1 130 ? -29.140 18.005 38.853 1.00 52.75 130 SER A N 1
ATOM 974 C CA . SER A 1 130 ? -29.100 19.003 39.941 1.00 52.75 130 SER A CA 1
ATOM 975 C C . SER A 1 130 ? -28.264 18.607 41.172 1.00 52.75 130 SER A C 1
ATOM 977 O O . SER A 1 130 ? -28.628 18.912 42.305 1.00 52.75 130 SER A O 1
ATOM 979 N N . ILE A 1 131 ? -27.145 17.910 40.993 1.00 52.84 131 ILE A N 1
ATOM 980 C CA . ILE A 1 131 ? -26.429 17.244 42.093 1.00 52.84 131 ILE A CA 1
ATOM 981 C C . ILE A 1 131 ? -25.363 18.125 42.752 1.00 52.84 131 ILE A C 1
ATOM 983 O O . ILE A 1 131 ? -24.757 17.718 43.741 1.00 52.84 131 ILE A O 1
ATOM 987 N N . PHE A 1 132 ? -25.129 19.338 42.250 1.00 49.62 132 PHE A N 1
ATOM 988 C CA . PHE A 1 132 ? -24.146 20.247 42.834 1.00 49.62 132 PHE A CA 1
ATOM 989 C C . PHE A 1 132 ? -24.797 21.525 43.358 1.00 49.62 132 PHE A C 1
ATOM 991 O O . PHE A 1 132 ? -24.557 22.631 42.878 1.00 49.62 132 PHE A O 1
ATOM 998 N N . SER A 1 133 ? -25.635 21.385 44.385 1.00 44.44 133 SER A N 1
ATOM 999 C CA . SER A 1 133 ? -25.874 22.502 45.294 1.00 44.44 133 SER A CA 1
ATOM 1000 C C . SER A 1 133 ? -26.228 22.061 46.711 1.00 44.44 133 SER A C 1
ATOM 1002 O O . SER A 1 133 ? -27.156 21.300 46.944 1.00 44.44 133 SER A O 1
ATOM 1004 N N . HIS A 1 134 ? -25.442 22.635 47.624 1.00 36.88 134 HIS A N 1
ATOM 1005 C CA . HIS A 1 134 ? -25.610 22.833 49.062 1.00 36.88 134 HIS A CA 1
ATOM 1006 C C . HIS A 1 134 ? -25.563 21.616 50.012 1.00 36.88 134 HIS A C 1
ATOM 1008 O O . HIS A 1 134 ? -26.324 20.654 49.954 1.00 36.88 134 HIS A O 1
ATOM 1014 N N . GLY A 1 135 ? -24.632 21.718 50.963 1.00 48.62 135 GLY A N 1
ATOM 1015 C CA . GLY A 1 135 ? -24.221 20.650 51.856 1.00 48.62 135 GLY A CA 1
ATOM 1016 C C . GLY A 1 135 ? -25.232 20.233 52.920 1.00 48.62 135 GLY A C 1
ATOM 1017 O O . GLY A 1 135 ? -25.965 21.030 53.495 1.00 48.62 135 GLY A O 1
ATOM 1018 N N . SER A 1 136 ? -25.169 18.951 53.250 1.00 44.44 136 SER A N 1
ATOM 1019 C CA . SER A 1 136 ? -25.493 18.419 54.569 1.00 44.44 136 SER A CA 1
ATOM 1020 C C . SER A 1 136 ? -24.728 17.106 54.743 1.00 44.44 136 SER A C 1
ATOM 1022 O O . SER A 1 136 ? -24.922 16.136 54.018 1.00 44.44 136 SER A O 1
ATOM 1024 N N . LYS A 1 137 ? -23.769 17.106 55.674 1.00 54.25 137 LYS A N 1
ATOM 1025 C CA . LYS A 1 137 ? -23.038 15.907 56.096 1.00 54.25 137 LYS A CA 1
ATOM 1026 C C . LYS A 1 137 ? -24.052 14.923 56.707 1.00 54.25 137 LYS A C 1
ATOM 1028 O O . LYS A 1 137 ? -24.752 15.333 57.634 1.00 54.25 137 LYS A O 1
ATOM 1033 N N . PRO A 1 138 ? -24.153 13.665 56.241 1.00 52.91 138 PRO A N 1
ATOM 103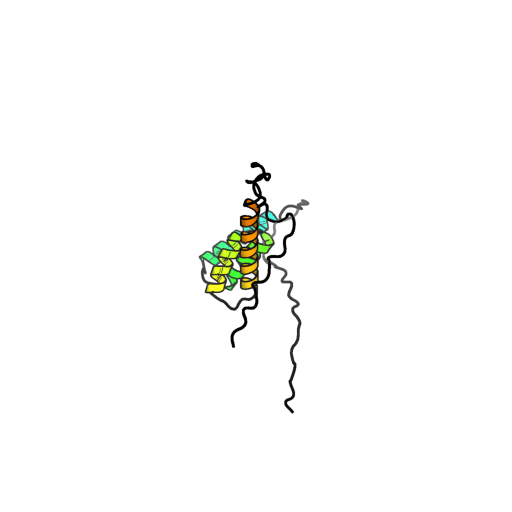4 C CA . PRO A 1 138 ? -25.106 12.713 56.805 1.00 52.91 138 PRO A CA 1
ATOM 1035 C C . PRO A 1 138 ? -24.750 12.379 58.271 1.00 52.91 138 PRO A C 1
ATOM 1037 O O . PRO A 1 138 ? -23.561 12.289 58.601 1.00 52.91 138 PRO A O 1
ATOM 1040 N N . PRO A 1 139 ? -25.742 12.224 59.171 1.00 52.69 139 PRO A N 1
ATOM 1041 C CA . PRO A 1 139 ? -25.497 11.967 60.588 1.00 52.69 139 PRO A CA 1
ATOM 1042 C C . PRO A 1 139 ? -24.977 10.540 60.819 1.00 52.69 139 PRO A C 1
ATOM 1044 O O . PRO A 1 139 ? -25.479 9.577 60.242 1.00 52.69 139 PRO A O 1
ATOM 1047 N N . LEU A 1 140 ? -23.960 10.414 61.679 1.00 50.94 140 LEU A N 1
ATOM 1048 C CA . LEU A 1 140 ? -23.376 9.134 62.094 1.00 50.94 140 LEU A CA 1
ATOM 1049 C C . LEU A 1 140 ? -24.392 8.317 62.922 1.00 50.94 140 LEU A C 1
ATOM 1051 O O . LEU A 1 140 ? -25.094 8.905 63.749 1.00 50.94 140 LEU A O 1
ATOM 1055 N N . PRO A 1 141 ? -24.467 6.983 62.752 1.00 59.53 141 PRO A N 1
ATOM 1056 C CA . PRO A 1 141 ? -25.352 6.142 63.554 1.00 59.53 141 PRO A CA 1
ATOM 1057 C C . PRO A 1 141 ? -24.882 6.057 65.021 1.00 59.53 141 PRO A C 1
ATOM 1059 O O . PRO A 1 141 ? -23.679 6.144 65.288 1.00 59.53 141 PRO A O 1
ATOM 1062 N N . PRO A 1 142 ? -25.803 5.876 65.989 1.00 56.97 142 PRO A N 1
ATOM 1063 C CA . PRO A 1 142 ? -25.455 5.773 67.401 1.00 56.97 142 PRO A CA 1
ATOM 1064 C C . PRO A 1 142 ? -24.682 4.480 67.685 1.00 56.97 142 PRO A C 1
ATOM 1066 O O . PRO A 1 142 ? -25.092 3.386 67.296 1.00 56.97 142 PRO A O 1
ATOM 1069 N N . LEU A 1 143 ? -23.565 4.622 68.399 1.00 53.38 143 LEU A N 1
ATOM 1070 C CA . LEU A 1 143 ? -22.746 3.523 68.897 1.00 53.38 143 LEU A CA 1
ATOM 1071 C C . LEU A 1 143 ? -23.502 2.846 70.054 1.00 53.38 143 LEU A C 1
ATOM 1073 O O . LEU A 1 143 ? -23.369 3.233 71.214 1.00 53.38 143 LEU A O 1
ATOM 1077 N N . ALA A 1 144 ? -24.373 1.892 69.734 1.00 55.66 144 ALA A N 1
ATOM 1078 C CA . ALA A 1 144 ? -25.025 1.069 70.742 1.00 55.66 144 ALA A CA 1
ATOM 1079 C C . ALA A 1 144 ? -23.985 0.132 71.372 1.00 55.66 144 ALA A C 1
ATOM 1081 O O . ALA A 1 144 ? -23.374 -0.692 70.693 1.00 55.66 144 ALA A O 1
ATOM 1082 N N . ALA A 1 145 ? -23.778 0.303 72.676 1.00 48.97 145 ALA A N 1
ATOM 1083 C CA . ALA A 1 145 ? -22.980 -0.575 73.513 1.00 48.97 145 ALA A CA 1
ATOM 1084 C C . ALA A 1 145 ? -23.659 -1.946 73.688 1.00 48.97 145 ALA A C 1
ATOM 1086 O O . ALA A 1 145 ? -24.845 -2.013 74.003 1.00 48.97 145 ALA A O 1
ATOM 1087 N N . ALA A 1 146 ? -22.880 -3.015 73.528 1.00 41.81 146 ALA A N 1
ATOM 1088 C CA . ALA A 1 146 ? -23.101 -4.366 74.051 1.00 41.81 146 ALA A CA 1
ATOM 1089 C C . ALA A 1 146 ? -21.770 -5.122 73.875 1.00 41.81 146 ALA A C 1
ATOM 1091 O O . ALA A 1 146 ? -21.209 -5.071 72.784 1.00 41.81 146 ALA A O 1
ATOM 1092 N N . SER A 1 147 ? -21.163 -5.807 74.838 1.00 47.91 147 SER A N 1
ATOM 1093 C CA . SER A 1 147 ? -21.338 -5.989 76.283 1.00 47.91 147 SER A CA 1
ATOM 1094 C C . SER A 1 147 ? -19.976 -6.417 76.833 1.00 47.91 147 SER A C 1
ATOM 1096 O O . SER A 1 147 ? -19.180 -6.967 76.038 1.00 47.91 147 SER A O 1
#

Radius of gyration: 30.92 Å; chains: 1; bounding box: 65×38×108 Å

Sequence (147 aa):
MLEVMVTGGGSYSGGGKFYGGGGSGFGDDGGSGFGESNKGIESTDVYYQKMIEANPGNPLLLSNYAKFLKEVRADFVKAEEYCGRAILANPNDADVLSIYVMASYAQFLWDAEEEEEDQNGENMSELLPSIF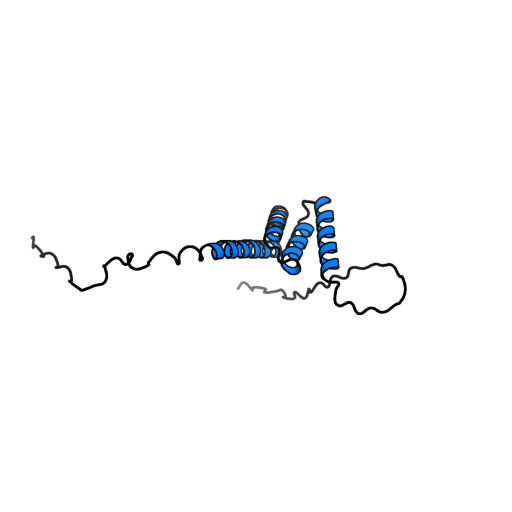SHGSKPPLPPLAAAS

InterPro domains:
  IPR011990 Tetratricopeptide-like helical domain superfamily [G3DSA:1.25.40.10] (34-134)
  IPR011990 Tetratricopeptide-like helical domain superfamily [SSF48452] (46-106)

Foldseek 3Di:
DDDDDDDDDDDPPDPDDDDDDDDDDDDDDDDDDPDCLVVVLVVVLVVLVVVCVVPVQDLVSLQVNLVSCCPPVVNLVSSLVSLVSSCVSPVPPPSSVVSNVVSVVVVVVVVVVVPPPPPPPDDPPPPDDPPDDDDDDDDDDDPDDDD

pLDDT: mean 70.57, std 19.99, range [36.88, 94.62]

Secondary structure (DSSP, 8-state):
------------------------------------HHHHHHHHHHHHHHHHHH-TT-HHHHHHHHHHIIIII--HHHHHHHHHHHHHH-TT-HHHHHHHHHHHHHHHHHHHHTTSSS-TTS-TTS---S--S---PPPPPP-----

Organism: Salix viminalis (NCBI:txid40686)